Protein AF-A0A1G9RXF8-F1 (afdb_monomer_lite)

Radius of gyration: 16.16 Å; chains: 1; bounding box: 28×19×50 Å

Sequence (56 aa):
LECRVIYKQEQDKNAITEENKKVCYPQDVDSSYHGANKDFHTAYYGEIVGAYIIEE

pLDDT: mean 96.59, std 2.66, range [80.94, 98.38]

Structure (mmCIF, N/CA/C/O backbone):
data_AF-A0A1G9RXF8-F1
#
_entry.id   AF-A0A1G9RXF8-F1
#
loop_
_atom_site.group_PDB
_atom_site.id
_atom_site.type_symbol
_atom_site.label_atom_id
_atom_site.label_alt_id
_atom_site.label_comp_id
_atom_site.label_asym_id
_atom_site.label_entity_id
_atom_site.label_seq_id
_atom_site.pdbx_PDB_ins_code
_atom_site.Cartn_x
_atom_site.Cartn_y
_atom_site.Cartn_z
_atom_site.occupancy
_atom_site.B_iso_or_equiv
_atom_site.auth_seq_id
_atom_site.auth_comp_id
_atom_site.auth_asym_id
_atom_site.auth_atom_id
_atom_site.pdbx_PDB_model_num
ATOM 1 N N . LEU A 1 1 ? -5.896 1.614 16.699 1.00 94.50 1 LEU A N 1
ATOM 2 C CA . LEU A 1 1 ? -6.599 2.394 15.660 1.00 94.50 1 LEU A CA 1
ATOM 3 C C . LEU A 1 1 ? -7.459 1.427 14.872 1.00 94.50 1 LEU A C 1
ATOM 5 O O . LEU A 1 1 ? -6.943 0.400 14.452 1.00 94.50 1 LEU A O 1
ATOM 9 N N . 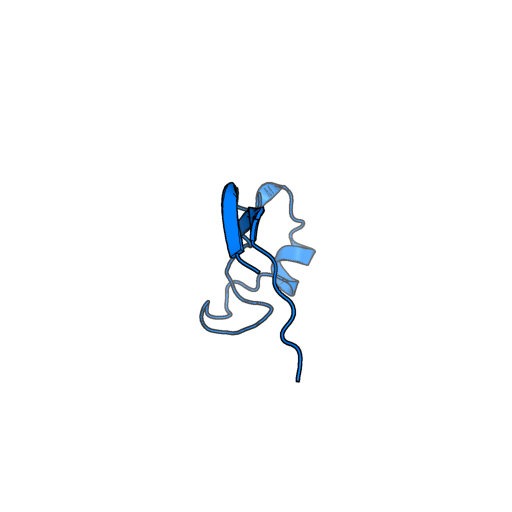GLU A 1 2 ? -8.731 1.743 14.696 1.00 97.50 2 GLU A N 1
ATOM 10 C CA . GLU A 1 2 ? -9.679 0.968 13.902 1.00 97.50 2 GLU A CA 1
ATOM 11 C C . GLU A 1 2 ? -10.148 1.829 12.734 1.00 97.50 2 GLU A C 1
ATOM 13 O O . GLU A 1 2 ? -10.539 2.985 12.924 1.00 97.50 2 GLU A O 1
ATOM 18 N N . CYS A 1 3 ? -10.095 1.273 11.524 1.00 97.75 3 CYS A N 1
ATOM 19 C CA . CYS A 1 3 ? -10.429 1.992 10.302 1.00 97.75 3 CYS A CA 1
ATOM 20 C C . CYS A 1 3 ? -11.411 1.194 9.445 1.00 97.75 3 CYS A C 1
ATOM 22 O O . CYS A 1 3 ? -11.266 -0.017 9.275 1.00 97.75 3 CYS A O 1
ATOM 24 N N . ARG A 1 4 ? -12.355 1.900 8.821 1.00 98.06 4 ARG A N 1
ATOM 25 C CA . ARG A 1 4 ? -13.177 1.388 7.723 1.00 98.06 4 ARG A CA 1
ATOM 26 C C . ARG A 1 4 ? -12.584 1.860 6.403 1.00 98.06 4 ARG A C 1
ATOM 28 O O . ARG A 1 4 ? -12.438 3.059 6.191 1.00 98.06 4 ARG A O 1
ATOM 35 N N . VAL A 1 5 ? -12.262 0.937 5.498 1.00 97.94 5 VAL A N 1
ATOM 36 C CA . VAL A 1 5 ? -11.812 1.299 4.145 1.00 97.94 5 VAL A CA 1
ATOM 37 C C . VAL A 1 5 ? -12.979 1.931 3.393 1.00 97.94 5 VAL A C 1
ATOM 39 O O . VAL A 1 5 ? -13.999 1.279 3.176 1.00 97.94 5 VAL A O 1
ATOM 42 N N . ILE A 1 6 ? -12.822 3.188 2.990 1.00 98.25 6 ILE A N 1
ATOM 43 C CA . ILE A 1 6 ? -13.826 3.924 2.207 1.00 98.25 6 ILE A CA 1
ATOM 44 C C . ILE A 1 6 ? -13.433 4.040 0.735 1.00 98.25 6 ILE A C 1
ATOM 46 O O . ILE A 1 6 ? -14.290 4.248 -0.119 1.00 98.25 6 ILE A O 1
ATOM 50 N N . TYR A 1 7 ? -12.145 3.877 0.424 1.00 98.25 7 TYR A N 1
ATOM 51 C CA . TYR A 1 7 ? -11.644 3.897 -0.943 1.00 98.25 7 TYR A CA 1
ATOM 52 C C . TYR A 1 7 ? -10.344 3.095 -1.070 1.00 98.25 7 TYR A C 1
ATOM 54 O O . TYR A 1 7 ? -9.532 3.045 -0.142 1.00 98.25 7 TYR A O 1
ATOM 62 N N . LYS A 1 8 ? -10.155 2.465 -2.233 1.00 98.06 8 LYS A N 1
ATOM 63 C CA . LYS A 1 8 ? -8.927 1.763 -2.614 1.00 98.06 8 LYS A CA 1
ATOM 64 C C . LYS A 1 8 ? -8.552 2.116 -4.050 1.00 98.06 8 LYS A C 1
ATOM 66 O O . LYS A 1 8 ? -9.433 2.209 -4.902 1.00 98.06 8 LYS A O 1
ATOM 71 N N . GLN A 1 9 ? -7.262 2.277 -4.313 1.00 97.44 9 GLN A N 1
ATOM 72 C CA . GLN A 1 9 ? -6.743 2.589 -5.640 1.00 97.44 9 GLN A CA 1
ATOM 73 C C . GLN A 1 9 ? -5.449 1.831 -5.900 1.00 97.44 9 GLN A C 1
ATOM 75 O O . GLN A 1 9 ? -4.474 1.995 -5.171 1.00 97.44 9 GLN A O 1
ATOM 80 N N . GLU A 1 10 ? -5.431 1.041 -6.968 1.00 96.94 10 GLU A N 1
ATOM 81 C CA . GLU A 1 10 ? -4.187 0.504 -7.515 1.00 96.94 10 GLU A CA 1
ATOM 82 C C . GLU A 1 10 ? -3.371 1.640 -8.132 1.00 96.94 10 GLU A C 1
ATOM 84 O O . GLU A 1 10 ? -3.915 2.521 -8.805 1.00 96.94 10 GLU A O 1
ATOM 89 N N . GLN A 1 11 ? -2.063 1.636 -7.892 1.00 95.94 11 GLN A N 1
ATOM 90 C CA . GLN A 1 11 ? -1.176 2.623 -8.483 1.00 95.94 11 GLN A CA 1
ATOM 91 C C . GLN A 1 11 ? -1.158 2.482 -10.010 1.00 95.94 11 GLN A C 1
ATOM 93 O O . GLN A 1 11 ? -0.942 1.394 -10.548 1.00 95.94 11 GLN A O 1
ATOM 98 N N . ASP A 1 12 ? -1.336 3.594 -10.725 1.00 96.19 12 ASP A N 1
ATOM 99 C CA . ASP A 1 12 ? -1.233 3.585 -12.182 1.00 96.19 12 ASP A CA 1
ATOM 100 C C . ASP A 1 12 ? 0.227 3.412 -12.614 1.00 96.19 12 ASP A C 1
ATOM 102 O O . ASP A 1 12 ? 1.031 4.347 -12.585 1.00 96.19 12 ASP A O 1
ATOM 106 N N . LYS A 1 13 ? 0.562 2.203 -13.066 1.00 94.69 13 LYS A N 1
ATOM 107 C CA . LYS A 1 13 ? 1.889 1.866 -13.589 1.00 94.69 13 LYS A CA 1
ATOM 108 C C . LYS A 1 13 ? 2.313 2.737 -14.774 1.00 94.69 13 LYS A C 1
ATOM 110 O O . LYS A 1 13 ? 3.509 2.877 -15.011 1.00 94.69 13 LYS A O 1
ATOM 115 N N . ASN A 1 14 ? 1.383 3.309 -15.538 1.00 96.69 14 ASN A N 1
ATOM 116 C CA . ASN A 1 14 ? 1.724 4.149 -16.689 1.00 96.69 14 ASN A CA 1
ATOM 117 C C . ASN A 1 14 ? 2.158 5.558 -16.268 1.00 96.69 14 ASN A C 1
ATOM 119 O O . ASN A 1 14 ? 2.854 6.229 -17.024 1.00 96.69 14 ASN A O 1
ATOM 123 N N . ALA A 1 15 ? 1.804 5.981 -15.053 1.00 97.00 15 ALA A N 1
ATOM 124 C CA . ALA A 1 15 ? 2.231 7.251 -14.475 1.00 97.00 15 ALA A CA 1
ATOM 125 C C . ALA A 1 15 ? 3.630 7.185 -13.826 1.00 97.00 15 ALA A C 1
ATOM 127 O O . ALA A 1 15 ? 4.153 8.205 -13.381 1.00 97.00 15 ALA A O 1
ATOM 128 N N . ILE A 1 16 ? 4.247 5.998 -13.758 1.00 96.81 16 ILE A N 1
ATOM 129 C CA . ILE A 1 16 ? 5.568 5.781 -13.151 1.00 96.81 16 ILE A CA 1
ATOM 130 C C . ILE A 1 16 ? 6.625 5.717 -14.255 1.00 96.81 16 ILE A C 1
ATOM 132 O O . ILE A 1 16 ? 6.469 4.983 -15.233 1.00 96.81 16 ILE A O 1
ATOM 136 N N . THR A 1 17 ? 7.726 6.447 -14.082 1.00 98.06 17 THR A N 1
ATOM 137 C CA . THR A 1 17 ? 8.864 6.393 -15.008 1.00 98.06 17 THR A CA 1
ATOM 138 C C . THR A 1 17 ? 9.518 5.011 -15.002 1.00 98.06 17 THR A C 1
ATOM 140 O O . THR A 1 17 ? 9.542 4.316 -13.986 1.00 98.06 17 THR A O 1
ATOM 143 N N . GLU A 1 18 ? 10.105 4.614 -16.129 1.00 97.62 18 GLU A N 1
ATOM 144 C CA . GLU A 1 18 ? 10.814 3.331 -16.233 1.00 97.62 18 GLU A CA 1
ATOM 145 C C . GLU A 1 18 ? 12.009 3.232 -15.272 1.00 97.62 18 GLU A C 1
ATOM 147 O O . GLU A 1 18 ? 12.307 2.154 -14.763 1.00 97.62 18 GLU A O 1
ATOM 152 N N . GLU A 1 19 ? 12.675 4.353 -14.984 1.00 97.81 19 GLU A N 1
ATOM 153 C CA . GLU A 1 19 ? 13.739 4.426 -13.976 1.00 97.81 19 GLU A CA 1
ATOM 154 C C . GLU A 1 19 ? 13.212 4.057 -12.583 1.00 97.81 19 GLU A C 1
ATOM 156 O O . GLU A 1 19 ? 13.741 3.151 -11.939 1.00 97.81 19 GLU A O 1
ATOM 161 N N . ASN A 1 20 ? 12.106 4.676 -12.161 1.00 97.62 20 ASN A N 1
ATOM 162 C CA . ASN A 1 20 ? 11.505 4.400 -10.859 1.0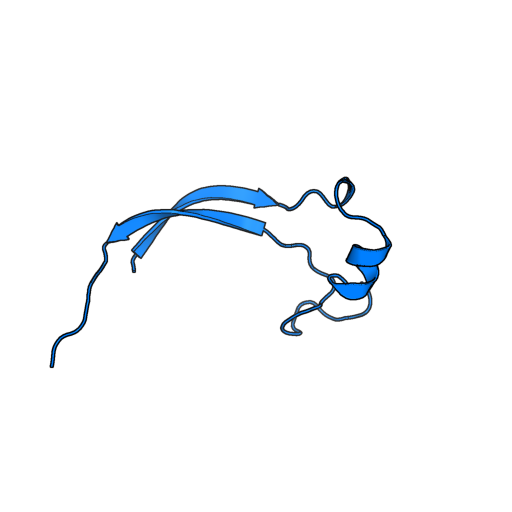0 97.62 20 ASN A CA 1
ATOM 163 C C . ASN A 1 20 ? 10.932 2.982 -10.781 1.00 97.62 20 ASN A C 1
ATOM 165 O O . ASN A 1 20 ? 11.025 2.352 -9.732 1.00 97.62 20 ASN A O 1
ATOM 169 N N . LYS A 1 21 ? 10.394 2.431 -11.878 1.00 97.44 21 LYS A N 1
ATOM 170 C CA . LYS A 1 21 ? 9.961 1.024 -11.913 1.00 97.44 21 LYS A CA 1
ATOM 171 C C . LYS A 1 21 ? 11.108 0.066 -11.632 1.00 97.44 21 LYS A C 1
ATOM 173 O O . LYS A 1 21 ? 10.928 -0.865 -10.864 1.00 97.44 21 LYS A O 1
ATOM 178 N N . LYS A 1 22 ? 12.291 0.298 -12.202 1.00 97.19 22 LYS A N 1
ATOM 179 C CA . LYS A 1 22 ? 13.447 -0.589 -11.996 1.00 97.19 22 LYS A CA 1
ATOM 180 C C . LYS A 1 22 ? 13.964 -0.566 -10.562 1.00 97.19 22 LYS A C 1
ATOM 182 O O . LYS A 1 22 ? 14.396 -1.598 -10.067 1.00 97.19 22 LYS A O 1
ATOM 187 N N . VAL A 1 23 ? 13.934 0.598 -9.916 1.00 97.38 23 VAL A N 1
ATOM 188 C CA . VAL A 1 23 ? 14.466 0.765 -8.556 1.00 97.38 23 VAL A CA 1
ATOM 189 C C . VAL A 1 23 ? 13.442 0.361 -7.497 1.00 97.38 23 VAL A C 1
ATOM 191 O O . VAL A 1 23 ? 13.788 -0.317 -6.534 1.00 97.38 23 VAL A O 1
ATOM 194 N N . CYS A 1 24 ? 12.185 0.777 -7.658 1.00 96.62 24 CYS A N 1
ATOM 195 C CA . CYS A 1 24 ? 11.144 0.588 -6.650 1.00 96.62 24 CYS A CA 1
ATOM 196 C C . CYS A 1 24 ? 10.310 -0.677 -6.869 1.00 96.62 24 CYS A C 1
ATOM 198 O O . CYS A 1 24 ? 9.796 -1.211 -5.891 1.00 96.62 24 CYS A O 1
ATOM 200 N N . TYR A 1 25 ? 10.187 -1.140 -8.120 1.00 97.25 25 TYR A N 1
ATOM 201 C CA . TYR A 1 25 ? 9.362 -2.292 -8.503 1.00 97.25 25 TYR A CA 1
ATOM 202 C C . TYR A 1 25 ? 10.116 -3.330 -9.361 1.00 97.25 25 TYR A C 1
ATOM 204 O O . TYR A 1 25 ? 9.670 -3.652 -10.475 1.00 97.25 25 TYR A O 1
ATOM 212 N N . PRO A 1 26 ? 11.285 -3.828 -8.912 1.00 97.69 26 PRO A N 1
ATOM 213 C CA . PRO A 1 26 ? 12.095 -4.768 -9.683 1.00 97.69 26 PRO A CA 1
ATOM 214 C C . PRO A 1 26 ? 11.316 -6.060 -9.965 1.00 97.69 26 PRO A C 1
ATOM 216 O O . PRO A 1 26 ? 10.908 -6.777 -9.055 1.00 97.69 26 PRO A O 1
ATOM 219 N N . GLN A 1 27 ? 11.090 -6.353 -11.249 1.00 97.00 27 GLN A N 1
ATOM 220 C CA . GLN A 1 27 ? 10.207 -7.447 -11.682 1.00 97.00 27 GLN A CA 1
ATOM 221 C C . GLN A 1 27 ? 10.790 -8.851 -11.445 1.00 97.00 27 GLN A C 1
ATOM 223 O O . GLN A 1 27 ? 10.079 -9.846 -11.563 1.00 97.00 27 GLN A O 1
ATOM 228 N N . ASP A 1 28 ? 12.073 -8.934 -11.106 1.00 97.69 28 ASP A N 1
ATOM 229 C CA . ASP A 1 28 ? 12.810 -10.147 -10.761 1.00 97.69 28 ASP A CA 1
ATOM 230 C C . ASP A 1 28 ? 12.833 -10.448 -9.251 1.00 97.69 28 ASP A C 1
ATOM 232 O O . ASP A 1 28 ? 13.284 -11.522 -8.853 1.00 97.69 28 ASP A O 1
ATOM 236 N N . VAL A 1 29 ? 12.311 -9.551 -8.409 1.00 98.06 29 VAL A N 1
ATOM 237 C CA . VAL A 1 29 ? 12.231 -9.750 -6.956 1.00 98.06 29 VAL A CA 1
ATOM 238 C C . VAL A 1 29 ? 10.835 -10.231 -6.564 1.00 98.06 29 VAL A C 1
ATOM 240 O O . VAL A 1 29 ? 9.820 -9.639 -6.933 1.00 98.06 29 VAL A O 1
ATOM 243 N N . ASP A 1 30 ? 10.774 -11.325 -5.805 1.00 98.00 30 ASP A N 1
ATOM 244 C CA . ASP A 1 30 ? 9.514 -11.972 -5.446 1.00 98.00 30 ASP A CA 1
ATOM 245 C C . ASP A 1 30 ? 8.626 -11.125 -4.515 1.00 98.00 30 ASP A C 1
ATOM 247 O O . ASP A 1 30 ? 9.121 -10.421 -3.639 1.00 98.00 30 ASP A O 1
ATOM 251 N N . SER A 1 31 ? 7.303 -11.254 -4.665 1.00 97.50 31 SER A N 1
ATOM 252 C CA . SER A 1 31 ? 6.276 -10.536 -3.889 1.00 97.50 31 SER A CA 1
ATOM 253 C C . SER A 1 31 ? 6.378 -10.761 -2.379 1.00 97.50 31 SER A C 1
ATOM 255 O O . SER A 1 31 ? 5.951 -9.924 -1.590 1.00 97.50 31 SER A O 1
ATOM 257 N N . SER A 1 32 ? 6.931 -11.901 -1.953 1.00 97.31 32 SER A N 1
ATOM 258 C CA . SER A 1 32 ? 7.150 -12.194 -0.533 1.00 97.31 32 SER A CA 1
ATOM 259 C C . SER A 1 32 ? 8.286 -11.375 0.092 1.00 97.31 32 SER A C 1
ATOM 261 O O . SER A 1 32 ? 8.381 -11.302 1.319 1.00 97.31 32 SER A O 1
ATOM 263 N N . TYR A 1 33 ? 9.144 -10.748 -0.721 1.00 97.50 33 TYR A N 1
ATOM 264 C CA . TYR A 1 33 ? 10.233 -9.910 -0.238 1.00 97.50 33 TYR A CA 1
ATOM 265 C C . TYR A 1 33 ? 9.702 -8.557 0.241 1.00 97.50 33 TYR A C 1
ATOM 267 O O . TYR A 1 33 ? 8.943 -7.881 -0.452 1.00 97.50 33 TYR A O 1
ATOM 275 N N . HIS A 1 34 ? 10.123 -8.140 1.431 1.00 92.81 34 HIS A N 1
ATOM 276 C CA . HIS A 1 34 ? 9.780 -6.833 1.981 1.00 92.81 34 HIS A CA 1
ATOM 277 C C . HIS A 1 34 ? 10.534 -5.700 1.255 1.00 92.81 34 HIS A C 1
ATOM 279 O O . HIS A 1 34 ? 11.705 -5.839 0.906 1.00 92.81 34 HIS A O 1
ATOM 285 N N . GLY A 1 35 ? 9.911 -4.535 1.086 1.00 93.94 35 GLY A N 1
ATOM 286 C CA . GLY A 1 35 ? 10.551 -3.391 0.427 1.00 93.94 35 GLY A CA 1
ATOM 287 C C . GLY A 1 35 ? 10.372 -3.414 -1.092 1.00 93.94 35 GLY A C 1
ATOM 288 O O . GLY A 1 35 ? 9.256 -3.602 -1.562 1.00 93.94 35 GLY A O 1
ATOM 289 N N . ALA A 1 36 ? 11.445 -3.166 -1.851 1.00 96.81 36 ALA A N 1
ATOM 290 C CA . ALA A 1 36 ? 11.380 -3.120 -3.312 1.00 96.81 36 ALA A CA 1
ATOM 291 C C . ALA A 1 36 ? 11.216 -4.537 -3.887 1.00 96.81 36 ALA A C 1
ATOM 293 O O . ALA A 1 36 ? 12.162 -5.324 -3.883 1.00 96.81 36 ALA A O 1
ATOM 294 N N . ASN A 1 37 ? 10.015 -4.847 -4.371 1.00 97.69 37 ASN A N 1
ATOM 295 C CA . ASN A 1 37 ? 9.662 -6.113 -5.012 1.00 97.69 37 ASN A CA 1
ATOM 296 C C . ASN A 1 37 ? 8.846 -5.861 -6.292 1.00 97.69 37 ASN A C 1
ATOM 298 O O . ASN A 1 37 ? 8.596 -4.715 -6.650 1.00 97.69 37 ASN A O 1
ATOM 302 N N . LYS A 1 38 ? 8.421 -6.906 -7.002 1.00 97.06 38 LYS A N 1
ATOM 303 C CA . LYS A 1 38 ? 7.711 -6.759 -8.285 1.00 97.06 38 LYS A CA 1
ATOM 304 C C . LYS A 1 38 ? 6.316 -6.117 -8.215 1.00 97.06 38 LYS A C 1
ATOM 306 O O . LYS A 1 38 ? 5.773 -5.778 -9.271 1.00 97.06 38 LYS A O 1
ATOM 311 N N . ASP A 1 39 ? 5.732 -5.950 -7.029 1.00 97.50 39 ASP A N 1
ATOM 312 C CA . ASP A 1 39 ? 4.342 -5.529 -6.860 1.00 97.50 39 ASP A CA 1
ATOM 313 C C . ASP A 1 39 ? 4.200 -4.008 -6.760 1.00 97.50 39 ASP A C 1
ATOM 315 O O . ASP A 1 39 ? 4.877 -3.338 -5.983 1.00 97.50 39 ASP A O 1
ATOM 319 N N . PHE A 1 40 ? 3.245 -3.451 -7.502 1.00 96.56 40 PHE A N 1
ATOM 320 C CA . PHE A 1 40 ? 2.856 -2.049 -7.355 1.00 96.56 40 PHE A CA 1
ATOM 321 C C . PHE A 1 40 ? 1.964 -1.850 -6.127 1.00 96.56 40 PHE A C 1
ATOM 323 O O . PHE A 1 40 ? 1.205 -2.734 -5.726 1.00 96.56 40 PHE A O 1
ATOM 330 N N . HIS A 1 41 ? 2.007 -0.652 -5.546 1.00 95.19 41 HIS A N 1
ATOM 331 C CA . HIS A 1 41 ? 1.228 -0.363 -4.348 1.00 95.19 41 HIS A CA 1
ATOM 332 C C . HIS A 1 41 ? -0.272 -0.231 -4.641 1.00 95.19 41 HIS A C 1
ATOM 334 O O . HIS A 1 41 ? -0.698 0.249 -5.692 1.00 95.19 41 HIS A O 1
ATOM 340 N N . THR A 1 42 ? -1.083 -0.584 -3.644 1.00 96.44 42 THR A N 1
ATOM 341 C CA . THR A 1 42 ? -2.490 -0.180 -3.555 1.00 96.44 42 THR A CA 1
ATOM 342 C C . THR A 1 42 ? -2.632 0.826 -2.422 1.00 96.44 42 THR A C 1
ATOM 344 O O . THR A 1 42 ? -2.300 0.526 -1.276 1.00 96.44 42 THR A O 1
ATOM 347 N N . ALA A 1 43 ? -3.131 2.019 -2.728 1.00 96.75 43 ALA A N 1
ATOM 348 C CA . ALA A 1 43 ? -3.471 3.015 -1.727 1.00 96.75 43 ALA A CA 1
ATOM 349 C C . ALA A 1 43 ? -4.831 2.677 -1.101 1.00 96.75 43 ALA A C 1
ATOM 351 O O . ALA A 1 43 ? -5.825 2.518 -1.811 1.00 96.75 43 ALA A O 1
ATOM 352 N N . TYR A 1 44 ? -4.879 2.600 0.228 1.00 97.38 44 TYR A N 1
ATOM 353 C CA . TYR A 1 44 ? -6.105 2.412 1.001 1.00 97.38 44 TYR A CA 1
ATOM 354 C C . TYR A 1 44 ? -6.396 3.673 1.804 1.00 97.38 44 TYR A C 1
ATOM 356 O O . TYR A 1 44 ? -5.568 4.123 2.593 1.00 97.38 44 TYR A O 1
ATOM 364 N N . TYR A 1 45 ? -7.591 4.222 1.624 1.00 97.62 45 TYR A N 1
ATOM 365 C CA . TYR A 1 45 ? -8.070 5.377 2.367 1.00 97.62 45 TYR A CA 1
ATOM 366 C C . TYR A 1 45 ? -9.083 4.870 3.385 1.00 97.62 45 TYR A C 1
ATOM 368 O O . TYR A 1 45 ? -10.120 4.298 3.029 1.00 97.62 45 TYR A O 1
ATOM 376 N N . GLY A 1 46 ? -8.733 5.031 4.657 1.00 97.38 46 GLY A N 1
ATOM 377 C CA . GLY A 1 46 ? -9.532 4.586 5.787 1.00 97.38 46 GLY A CA 1
ATOM 378 C C . GLY A 1 46 ? -10.151 5.763 6.523 1.00 97.38 46 GLY A C 1
ATOM 379 O O . GLY A 1 46 ? -9.467 6.732 6.840 1.00 97.38 46 GLY A O 1
ATOM 380 N N . GLU A 1 47 ? -11.434 5.654 6.829 1.00 98.19 47 GLU A N 1
ATOM 381 C CA . GLU A 1 47 ? -12.080 6.473 7.846 1.00 98.19 47 GLU A CA 1
ATOM 382 C C . GLU A 1 47 ? -11.768 5.871 9.218 1.00 98.19 47 GLU A C 1
ATOM 384 O O . 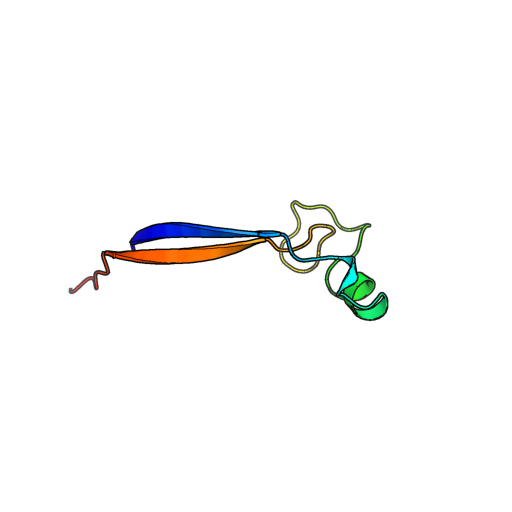GLU A 1 47 ? -12.012 4.683 9.443 1.00 98.19 47 GLU A O 1
ATOM 389 N N . ILE A 1 48 ? -11.222 6.678 10.128 1.00 98.00 48 ILE A N 1
ATOM 390 C CA . ILE A 1 48 ? -10.978 6.260 11.510 1.00 98.00 48 ILE A CA 1
ATOM 391 C C . ILE A 1 48 ? -12.331 6.127 12.208 1.00 98.00 48 ILE A C 1
ATOM 393 O O . ILE A 1 48 ? -13.054 7.110 12.343 1.00 98.00 48 ILE A O 1
ATOM 397 N N . VAL A 1 49 ? -12.658 4.923 12.671 1.00 98.38 49 VAL A N 1
ATOM 398 C CA . VAL A 1 49 ? -13.896 4.643 13.420 1.00 98.38 49 VAL A CA 1
ATOM 399 C C . VAL A 1 49 ? -13.646 4.486 14.918 1.00 98.38 49 VAL A C 1
ATOM 401 O O . VAL A 1 49 ? -14.576 4.588 15.712 1.00 98.38 49 VAL A O 1
ATOM 404 N N . GLY A 1 50 ? -12.386 4.296 15.313 1.00 98.12 50 GLY A N 1
ATOM 405 C CA . GLY A 1 50 ? -11.979 4.207 16.708 1.00 98.12 50 GLY A CA 1
ATOM 406 C C . GLY A 1 50 ? -10.484 4.453 16.877 1.00 98.12 50 GLY A C 1
ATOM 407 O O . GLY A 1 50 ? -9.659 3.989 16.088 1.00 98.12 50 GLY A O 1
ATOM 408 N N . ALA A 1 51 ? -10.113 5.180 17.924 1.00 97.44 51 ALA A N 1
ATOM 409 C CA . ALA A 1 51 ? -8.730 5.395 18.323 1.00 97.44 51 ALA A CA 1
ATOM 410 C C . ALA A 1 51 ? -8.653 5.341 19.848 1.00 97.44 51 ALA A C 1
ATOM 412 O O . ALA A 1 51 ? -9.489 5.923 20.533 1.00 97.44 51 ALA A O 1
ATOM 413 N N . TYR A 1 52 ? -7.657 4.633 20.365 1.00 95.88 52 TYR A N 1
ATOM 414 C CA . TYR A 1 52 ? -7.499 4.382 21.791 1.00 95.88 52 TYR A CA 1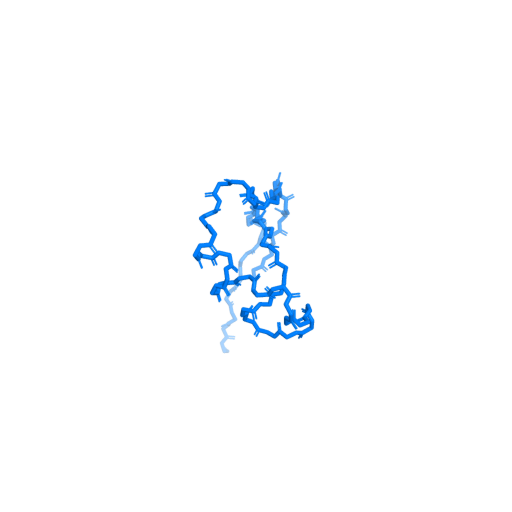
ATOM 41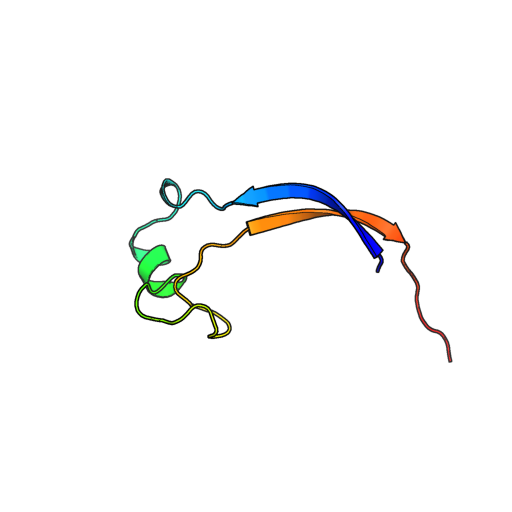5 C C . TYR A 1 52 ? -6.020 4.510 22.135 1.00 95.88 52 TYR A C 1
ATOM 417 O O . TYR A 1 52 ? -5.163 4.136 21.328 1.00 95.88 52 TYR A O 1
ATOM 425 N N . ILE A 1 53 ? -5.745 5.030 23.323 1.00 96.50 53 ILE A N 1
ATOM 426 C CA . ILE A 1 53 ? -4.422 5.057 23.939 1.00 96.50 53 ILE A CA 1
ATOM 427 C C . ILE A 1 53 ? -4.511 4.132 25.150 1.00 96.5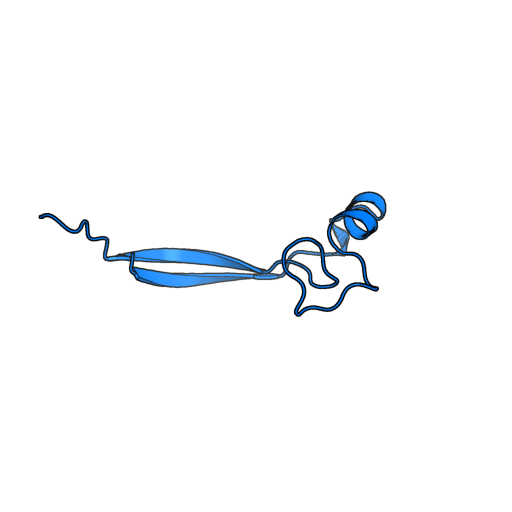0 53 ILE A C 1
ATOM 429 O O . ILE A 1 53 ? -5.513 4.152 25.861 1.00 96.50 53 ILE A O 1
ATOM 433 N N . ILE A 1 54 ? -3.506 3.282 25.334 1.00 93.75 54 ILE A N 1
ATOM 434 C CA . ILE A 1 54 ? -3.416 2.420 26.513 1.00 93.75 54 ILE A CA 1
ATOM 435 C C . ILE A 1 54 ? -2.692 3.218 27.599 1.00 93.75 54 ILE A C 1
ATOM 437 O O . ILE A 1 54 ? -1.630 3.779 27.331 1.00 93.75 54 ILE A O 1
ATOM 441 N N . GLU A 1 55 ? -3.282 3.274 28.788 1.00 88.69 55 GLU A N 1
ATOM 442 C CA . GLU A 1 55 ? -2.708 3.888 29.990 1.00 88.69 55 GLU A CA 1
ATOM 443 C C . GLU A 1 55 ? -2.224 2.781 30.948 1.00 88.69 55 GLU A C 1
ATOM 445 O O . GLU A 1 55 ? -2.721 1.653 30.870 1.00 88.69 55 GLU A O 1
ATOM 450 N N . GLU A 1 56 ? -1.224 3.083 31.786 1.00 80.94 56 GLU A N 1
ATOM 451 C CA . GLU A 1 56 ? -0.662 2.156 32.793 1.00 80.94 56 GLU A CA 1
ATOM 452 C C . GLU A 1 56 ? -1.597 1.913 33.986 1.00 80.94 56 GLU A C 1
ATOM 454 O O . GLU A 1 56 ? -2.230 2.884 34.463 1.00 80.94 56 GLU A O 1
#

Organism: NCBI:txid1121325

Foldseek 3Di:
DDWDFPDKAFDDPVPDDPVCCCVQQPDPADPPDPGRYNGGDMDTDTDDPDDDDDDD

Secondary structure (DSSP, 8-state):
-EEEEEEEEE--GGGS-HHHHHHHS-TTS-TTSSSS-SPPPEEEEEEEEE------